Protein AF-A0A820GWV1-F1 (afdb_monomer)

Nearest PDB structures (foldseek):
  4p4l-assembly2_B  TM=4.894E-01  e=2.813E+00  Mycobacterium tuberculosis

pLDDT: mean 70.46, std 15.1, range [35.16, 93.0]

Radius of gyration: 16.91 Å; Cα contacts (8 Å, |Δi|>4): 192; chains: 1; bounding box: 40×27×63 Å

Sequence (131 aa):
KLVSHYLTVESPLRRIFQRQITDLILVFENSFNEISCEHYSTDIYGFIFKFFENLKHLSIIGSYSKNFPPLILCNLPSTTYYSSTLYKLCIHVMCYDDLLALLDGRLKQLNTLNV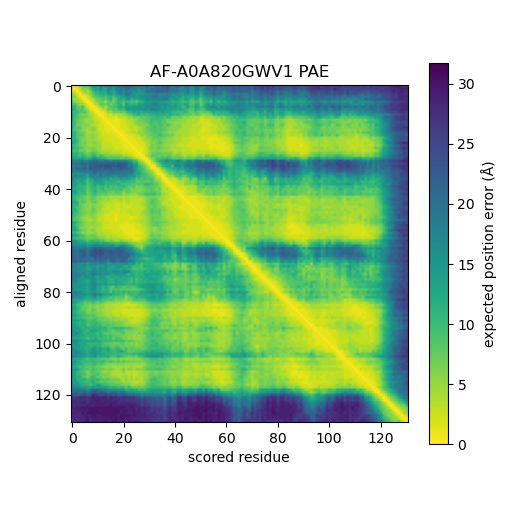VIIDEDFHSTNVYNTT

Secondary structure (DSSP, 8-state):
-HHHHHTSTT-TTHHHHHHH--EEEEEE-S------HHHHIIIIIIHHHHH-TT--EEEEEE-S-TTS--B--TTS-GGGGTT---SEEEEEESSHHHHHHHHTTTSTT--EEEEEE----S---------

Mean predicted aligned error: 10.72 Å

Solvent-accessible surface area (backbone atoms only — not comparable to full-atom values): 7793 Å² total; per-residue (Å²): 122,72,71,64,60,54,71,32,95,84,28,90,55,32,68,52,51,22,59,68,38,35,69,46,76,48,76,53,73,97,76,65,74,91,66,61,40,67,60,50,27,50,65,48,52,51,41,51,54,65,52,31,62,43,28,28,34,42,36,50,48,63,67,97,48,101,66,60,61,37,46,54,47,91,82,51,64,78,71,61,36,62,78,44,51,30,31,32,42,34,41,46,25,40,46,70,69,36,52,50,69,54,65,73,63,38,43,77,52,53,78,43,79,48,76,46,71,52,71,80,85,84,78,86,73,83,70,80,81,84,126

Structure (mmCIF, N/CA/C/O backbone):
data_AF-A0A820GWV1-F1
#
_entry.id   AF-A0A820GWV1-F1
#
loop_
_atom_site.group_PDB
_atom_site.id
_atom_site.type_symbol
_atom_site.label_atom_id
_atom_site.label_alt_id
_atom_site.label_comp_id
_atom_site.label_asym_id
_atom_site.label_entity_id
_atom_site.label_seq_id
_atom_site.pdbx_PDB_ins_code
_atom_site.Cartn_x
_atom_site.Cartn_y
_atom_site.Cartn_z
_atom_site.occupancy
_atom_site.B_iso_or_equiv
_atom_site.auth_seq_id
_atom_site.auth_comp_id
_atom_site.auth_asym_id
_atom_site.auth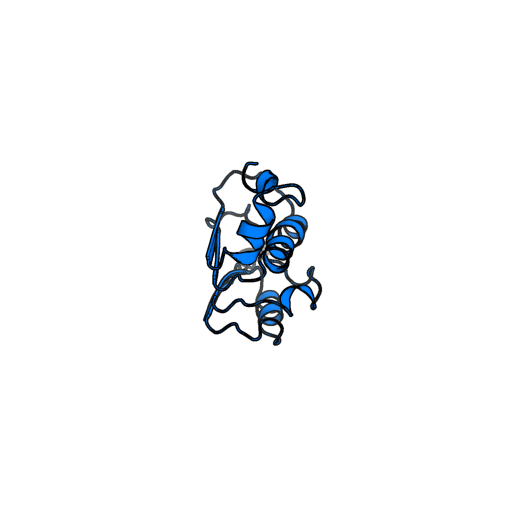_atom_id
_atom_site.pdbx_PDB_model_num
ATOM 1 N N . LYS A 1 1 ? 16.126 12.514 5.296 1.00 38.00 1 LYS A N 1
ATOM 2 C CA . LYS A 1 1 ? 16.584 12.461 6.713 1.00 38.00 1 LYS A CA 1
ATOM 3 C C . LYS A 1 1 ? 15.516 12.863 7.746 1.00 38.00 1 LYS A C 1
ATOM 5 O O . LYS A 1 1 ? 15.587 12.343 8.845 1.00 38.00 1 LYS A O 1
ATOM 10 N N . LEU A 1 2 ? 14.522 13.716 7.439 1.00 35.16 2 LEU A N 1
ATOM 11 C CA . LEU A 1 2 ? 13.469 14.082 8.413 1.00 35.16 2 LEU A CA 1
ATOM 12 C C . LEU A 1 2 ? 12.420 12.979 8.665 1.00 35.16 2 LEU A C 1
ATOM 14 O O . LEU A 1 2 ? 12.046 12.748 9.808 1.00 35.16 2 LEU A O 1
ATOM 18 N N . VAL A 1 3 ? 11.987 12.259 7.626 1.00 45.00 3 VAL A N 1
ATOM 19 C CA . VAL A 1 3 ? 10.920 11.242 7.742 1.00 45.00 3 VAL A CA 1
ATOM 20 C C . VAL A 1 3 ? 11.342 10.039 8.600 1.00 45.00 3 VAL A C 1
ATOM 22 O O . VAL A 1 3 ? 10.524 9.489 9.329 1.00 45.00 3 VAL A O 1
ATOM 25 N N . SER A 1 4 ? 12.629 9.674 8.611 1.00 54.41 4 SER A N 1
ATOM 26 C CA . SER A 1 4 ? 13.098 8.514 9.377 1.00 54.41 4 SER A CA 1
ATOM 27 C C . SER A 1 4 ? 13.131 8.752 10.885 1.00 54.41 4 SER A C 1
ATOM 29 O O . SER A 1 4 ? 12.952 7.795 11.620 1.00 54.41 4 SER A O 1
ATOM 31 N N . HIS A 1 5 ? 13.330 9.988 11.369 1.00 49.53 5 HIS A N 1
ATOM 32 C CA . HIS A 1 5 ? 13.496 10.244 12.808 1.00 49.53 5 HIS A CA 1
ATOM 33 C C . HIS A 1 5 ? 12.158 10.197 13.570 1.00 49.53 5 HIS A C 1
ATOM 35 O O . HIS A 1 5 ? 12.080 9.641 14.664 1.00 49.53 5 HIS A O 1
ATOM 41 N N . TYR A 1 6 ? 11.075 10.688 12.957 1.00 52.66 6 TYR A N 1
ATOM 42 C CA . TYR A 1 6 ? 9.739 10.725 13.571 1.00 52.66 6 TYR A CA 1
ATOM 43 C C . TYR A 1 6 ? 8.954 9.416 13.462 1.00 52.66 6 TYR A C 1
ATOM 45 O O . TYR A 1 6 ? 8.015 9.208 14.233 1.00 52.66 6 TYR A O 1
ATOM 53 N N . LEU A 1 7 ? 9.348 8.545 12.531 1.00 60.28 7 LEU A N 1
ATOM 54 C CA . LEU A 1 7 ? 8.801 7.198 12.373 1.00 60.28 7 LEU A CA 1
ATOM 55 C C . LEU A 1 7 ? 9.581 6.150 13.187 1.00 60.28 7 LEU A C 1
ATOM 57 O O . LEU A 1 7 ? 9.242 4.970 13.159 1.00 60.28 7 LEU A O 1
ATOM 61 N N . THR A 1 8 ? 10.603 6.557 13.948 1.00 62.81 8 THR A N 1
ATOM 62 C CA . THR A 1 8 ? 11.302 5.640 14.855 1.00 62.81 8 THR A CA 1
ATOM 63 C C . THR A 1 8 ? 10.420 5.212 16.029 1.00 62.81 8 THR A C 1
ATOM 65 O O . THR A 1 8 ? 9.460 5.884 16.417 1.00 62.81 8 THR A O 1
ATOM 68 N N . VAL A 1 9 ? 10.786 4.077 16.629 1.00 59.12 9 VAL A N 1
ATOM 69 C CA . VAL A 1 9 ? 10.093 3.460 17.772 1.00 59.12 9 VAL A CA 1
ATOM 70 C C . VAL A 1 9 ? 9.998 4.403 18.982 1.00 59.12 9 VAL A C 1
ATOM 72 O O . VAL A 1 9 ? 9.052 4.286 19.761 1.00 59.12 9 VAL A O 1
ATOM 75 N N . GLU A 1 10 ? 10.926 5.353 19.103 1.00 66.62 10 GLU A N 1
ATOM 76 C CA . GLU A 1 10 ? 11.088 6.250 20.255 1.00 66.62 10 GLU A CA 1
ATOM 77 C C . GLU A 1 10 ? 10.337 7.583 20.120 1.00 66.62 10 GLU A C 1
ATOM 79 O O . GLU A 1 10 ? 10.273 8.367 21.066 1.00 66.62 10 GLU A O 1
ATOM 84 N N . SER A 1 11 ? 9.729 7.852 18.962 1.00 75.88 11 SER A N 1
ATOM 85 C CA . SER A 1 11 ? 9.005 9.101 18.733 1.00 75.88 11 SER A CA 1
ATOM 86 C C . SER A 1 11 ? 7.744 9.189 19.610 1.00 75.88 11 SER A C 1
ATOM 88 O O . SER A 1 11 ? 6.888 8.299 19.546 1.00 75.88 11 SER A O 1
ATOM 90 N N . PRO A 1 12 ? 7.529 10.288 20.363 1.00 76.12 12 PRO A N 1
ATOM 91 C CA . PRO A 1 12 ? 6.296 10.487 21.131 1.00 76.12 12 PRO A CA 1
ATOM 92 C C . PRO A 1 12 ? 5.058 10.603 20.224 1.00 76.12 12 PRO A C 1
ATOM 94 O O . PRO A 1 12 ? 3.934 10.364 20.666 1.00 76.12 12 PRO A O 1
ATOM 97 N N . LEU A 1 13 ? 5.258 10.908 18.937 1.00 81.00 13 LEU A N 1
ATOM 98 C CA . LEU A 1 13 ? 4.204 10.978 17.924 1.00 81.00 13 LEU A CA 1
ATOM 99 C C . LEU A 1 13 ? 3.903 9.621 17.278 1.00 81.00 13 LEU A C 1
ATOM 101 O O . LEU A 1 13 ? 2.982 9.525 16.470 1.00 81.00 13 LEU A O 1
ATOM 105 N N . ARG A 1 14 ? 4.627 8.554 17.645 1.00 82.94 14 ARG A N 1
ATOM 106 C CA . ARG A 1 14 ? 4.463 7.223 17.052 1.00 82.94 14 ARG A CA 1
ATOM 107 C C . ARG A 1 14 ? 3.007 6.771 17.059 1.00 82.94 14 ARG A C 1
ATOM 109 O O . ARG A 1 14 ? 2.468 6.466 16.005 1.00 82.94 14 ARG A O 1
ATOM 116 N N . ARG A 1 15 ? 2.344 6.777 18.221 1.00 82.50 15 ARG A N 1
ATOM 117 C CA . ARG A 1 15 ? 0.941 6.328 18.325 1.00 82.50 15 ARG A CA 1
ATOM 118 C C . ARG A 1 15 ? -0.004 7.138 17.440 1.00 82.50 15 ARG A C 1
ATOM 120 O O . ARG A 1 15 ? -0.962 6.576 16.920 1.00 82.50 15 ARG A O 1
ATOM 127 N N . ILE A 1 16 ? 0.266 8.434 17.279 1.00 83.31 16 ILE A N 1
ATOM 128 C CA . ILE A 1 16 ? -0.515 9.315 16.408 1.00 83.31 16 ILE A CA 1
ATOM 129 C C . ILE A 1 16 ? -0.320 8.875 14.961 1.00 83.31 16 ILE A C 1
ATOM 131 O O . ILE A 1 16 ? -1.305 8.584 14.290 1.00 83.31 16 ILE A O 1
ATOM 135 N N . PHE A 1 17 ? 0.924 8.721 14.504 1.00 82.75 17 PHE A N 1
ATOM 136 C CA . PHE A 1 17 ? 1.180 8.284 13.135 1.00 82.75 17 PHE A CA 1
ATOM 137 C C . PHE A 1 17 ? 0.610 6.895 12.846 1.00 82.75 17 PHE A C 1
ATOM 139 O O . PHE A 1 17 ? -0.083 6.729 11.851 1.00 82.75 17 PHE A O 1
ATOM 146 N N . GLN A 1 18 ? 0.816 5.927 13.741 1.00 85.38 18 GLN A N 1
ATOM 147 C CA . GLN A 1 18 ? 0.343 4.555 13.543 1.00 85.38 18 GLN A CA 1
ATOM 148 C C . GLN A 1 18 ? -1.184 4.464 13.416 1.00 85.38 18 GLN A C 1
ATOM 150 O O . GLN A 1 18 ? -1.680 3.666 12.624 1.00 85.38 18 GLN A O 1
ATOM 155 N N . ARG A 1 19 ? -1.937 5.258 14.192 1.00 86.69 19 ARG A N 1
ATOM 156 C CA . ARG A 1 19 ? -3.398 5.100 14.310 1.00 86.69 19 ARG A CA 1
ATOM 157 C C . ARG A 1 19 ? -4.223 6.162 13.605 1.00 86.69 1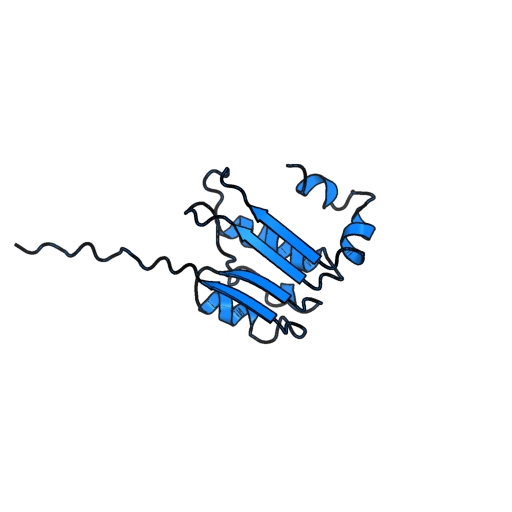9 ARG A C 1
ATOM 159 O O . ARG A 1 19 ? -5.377 5.888 13.295 1.00 86.69 19 ARG A O 1
ATOM 166 N N . GLN A 1 20 ? -3.702 7.367 13.414 1.00 87.94 20 GLN A N 1
ATOM 167 C CA . GLN A 1 20 ? -4.495 8.479 12.881 1.00 87.94 20 GLN A CA 1
ATOM 168 C C . GLN A 1 20 ? -4.258 8.722 11.395 1.00 87.94 20 GLN A C 1
ATOM 170 O O . GLN A 1 20 ? -5.108 9.321 10.744 1.00 87.94 20 GLN A O 1
ATOM 175 N N . ILE A 1 21 ? -3.136 8.258 10.842 1.00 88.12 21 ILE A N 1
ATOM 176 C CA . ILE A 1 21 ? -2.862 8.425 9.416 1.00 88.12 21 ILE A CA 1
ATOM 177 C C . ILE A 1 21 ? -3.618 7.355 8.634 1.00 88.12 21 ILE A C 1
ATOM 179 O O . ILE A 1 21 ? -3.302 6.168 8.703 1.00 88.12 21 ILE A O 1
ATOM 183 N N . THR A 1 22 ? -4.620 7.805 7.885 1.00 91.25 22 THR A N 1
ATOM 184 C CA . THR A 1 22 ? -5.402 6.987 6.951 1.00 91.25 22 THR A CA 1
ATOM 185 C C . THR A 1 22 ? -4.938 7.153 5.510 1.00 91.25 22 THR A C 1
ATOM 187 O O . THR A 1 22 ? -5.144 6.256 4.700 1.00 91.25 22 THR A O 1
ATOM 190 N N . ASP A 1 23 ? -4.274 8.262 5.199 1.00 91.81 23 ASP A N 1
ATOM 191 C CA . ASP A 1 23 ? -3.879 8.650 3.851 1.00 91.81 23 ASP A CA 1
ATOM 192 C C . ASP A 1 23 ? -2.408 9.056 3.855 1.00 91.81 23 ASP A C 1
ATOM 194 O O . ASP A 1 23 ? -2.019 10.003 4.543 1.00 91.81 23 ASP A O 1
ATOM 198 N N . LEU A 1 24 ? -1.586 8.343 3.088 1.00 88.50 24 LEU A N 1
ATOM 199 C CA . LEU A 1 24 ? -0.160 8.624 2.961 1.00 88.50 24 LEU A CA 1
ATOM 200 C C . LEU A 1 24 ? 0.218 8.776 1.491 1.00 88.50 24 LEU A C 1
ATOM 202 O O . LEU A 1 24 ? 0.007 7.869 0.686 1.00 88.50 24 LEU A O 1
ATOM 206 N N . ILE A 1 25 ? 0.821 9.918 1.162 1.00 87.12 25 ILE A N 1
ATOM 207 C CA . ILE A 1 25 ? 1.431 10.166 -0.142 1.00 87.12 25 ILE A CA 1
ATOM 208 C C . ILE A 1 25 ? 2.932 10.315 0.068 1.00 87.12 25 ILE A C 1
ATOM 210 O O . ILE A 1 25 ? 3.384 11.216 0.773 1.00 87.12 25 ILE A O 1
ATOM 214 N N . LEU A 1 26 ? 3.698 9.422 -0.545 1.00 79.31 26 LEU A N 1
ATOM 215 C CA . LEU A 1 26 ? 5.148 9.490 -0.581 1.00 79.31 26 LEU A CA 1
ATOM 216 C C . LEU A 1 26 ? 5.560 10.013 -1.942 1.00 79.31 26 LEU A C 1
ATOM 218 O O . LEU A 1 26 ? 5.221 9.417 -2.961 1.00 79.31 26 LEU A O 1
ATOM 222 N N . VAL A 1 27 ? 6.266 11.137 -1.939 1.00 76.38 27 VAL A N 1
ATOM 223 C CA . VAL A 1 27 ? 6.819 11.741 -3.146 1.00 76.38 27 VAL A CA 1
ATOM 224 C C . VAL A 1 27 ? 8.328 11.615 -3.073 1.00 76.38 27 VAL A C 1
ATOM 226 O O . VAL A 1 27 ? 8.949 12.108 -2.128 1.00 76.38 27 VAL A O 1
ATOM 229 N N . PHE A 1 28 ? 8.911 10.942 -4.056 1.00 69.38 28 PHE A N 1
ATOM 230 C CA . PHE A 1 28 ? 10.353 10.819 -4.169 1.00 69.38 28 PHE A CA 1
ATOM 231 C C . PHE A 1 28 ? 10.881 11.771 -5.236 1.00 69.38 28 PHE A C 1
ATOM 233 O O . PHE A 1 28 ? 10.493 11.706 -6.402 1.00 69.38 28 PHE A O 1
ATOM 240 N N . GLU A 1 29 ? 11.768 12.668 -4.811 1.00 62.81 29 GLU A N 1
ATOM 241 C CA . GLU A 1 29 ? 12.374 13.684 -5.664 1.00 62.81 29 GLU A CA 1
ATOM 242 C C . GLU A 1 29 ? 13.828 13.296 -5.979 1.00 62.81 29 GLU A C 1
ATOM 244 O O . GLU A 1 29 ? 14.602 12.949 -5.080 1.00 62.81 29 GLU A O 1
ATOM 249 N N . ASN A 1 30 ? 14.163 13.295 -7.275 1.00 54.59 30 ASN A N 1
ATOM 250 C CA . ASN A 1 30 ? 15.450 12.901 -7.864 1.00 54.59 30 ASN A CA 1
ATOM 251 C C . ASN A 1 30 ? 16.651 13.450 -7.078 1.00 54.59 30 ASN A C 1
ATOM 253 O O . ASN A 1 30 ? 17.048 14.596 -7.267 1.00 54.59 30 ASN A O 1
ATOM 257 N N . SER A 1 31 ? 17.254 12.639 -6.208 1.00 52.69 31 SER A N 1
ATOM 258 C CA . SER A 1 31 ? 18.518 13.008 -5.549 1.00 52.69 31 SER A CA 1
ATOM 259 C C . SER A 1 31 ? 19.307 11.840 -4.951 1.00 52.69 31 SER A C 1
ATOM 261 O O . SER A 1 31 ? 20.349 12.068 -4.339 1.00 52.69 31 SER A O 1
ATOM 263 N N . PHE A 1 32 ? 18.863 10.591 -5.115 1.00 53.16 32 PHE A N 1
ATOM 264 C CA . PHE A 1 32 ? 19.570 9.455 -4.531 1.00 53.16 32 PHE A CA 1
ATOM 265 C C . PHE A 1 32 ? 20.541 8.834 -5.537 1.00 53.16 32 PHE A C 1
ATOM 267 O O . PHE A 1 32 ? 20.155 8.445 -6.63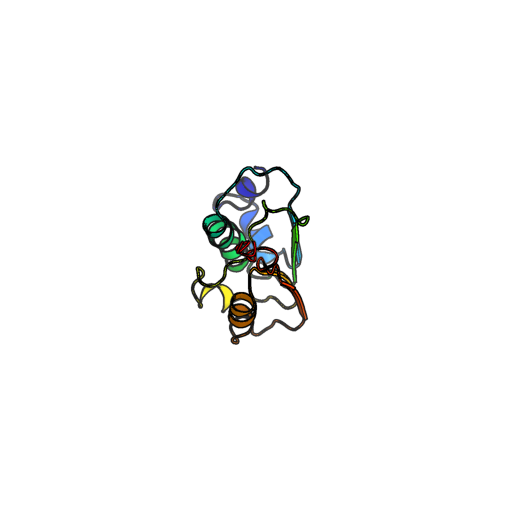7 1.00 53.16 32 PHE A O 1
ATOM 274 N N . ASN A 1 33 ? 21.809 8.760 -5.125 1.00 51.91 33 ASN A N 1
ATOM 275 C CA . ASN A 1 33 ? 22.797 7.840 -5.683 1.00 51.91 33 ASN A CA 1
ATOM 276 C C . ASN A 1 33 ? 22.260 6.405 -5.578 1.00 51.91 33 ASN A C 1
ATOM 278 O O . ASN A 1 33 ? 21.480 6.135 -4.670 1.00 51.91 33 ASN A O 1
ATOM 282 N N . GLU A 1 34 ? 22.697 5.527 -6.480 1.00 53.38 34 GLU A N 1
ATOM 283 C CA . GLU A 1 34 ? 22.375 4.095 -6.615 1.00 53.38 34 GLU A CA 1
ATOM 284 C C . GLU A 1 34 ? 22.238 3.337 -5.271 1.00 53.38 34 GLU A C 1
ATOM 286 O O . GLU A 1 34 ? 23.144 2.636 -4.825 1.00 53.38 34 GLU A O 1
ATOM 291 N N . ILE A 1 35 ? 21.099 3.465 -4.589 1.00 53.31 35 ILE A N 1
ATOM 292 C CA . ILE A 1 35 ? 20.737 2.595 -3.468 1.00 53.31 35 ILE A CA 1
ATOM 293 C C . ILE A 1 35 ? 20.053 1.383 -4.094 1.00 53.31 35 ILE A C 1
ATOM 295 O O . ILE A 1 35 ? 19.081 1.539 -4.831 1.00 53.31 35 ILE A O 1
ATOM 299 N N . SER A 1 36 ? 20.558 0.180 -3.811 1.00 57.72 36 SER A N 1
ATOM 300 C CA . SER A 1 36 ? 20.033 -1.058 -4.398 1.00 57.72 36 SER A CA 1
ATOM 301 C C . SER A 1 36 ? 18.529 -1.213 -4.148 1.00 57.72 36 SER A C 1
ATOM 303 O O . SER A 1 36 ? 18.057 -0.994 -3.024 1.00 57.72 36 SER A O 1
ATOM 305 N N . CYS A 1 37 ? 17.801 -1.680 -5.159 1.00 59.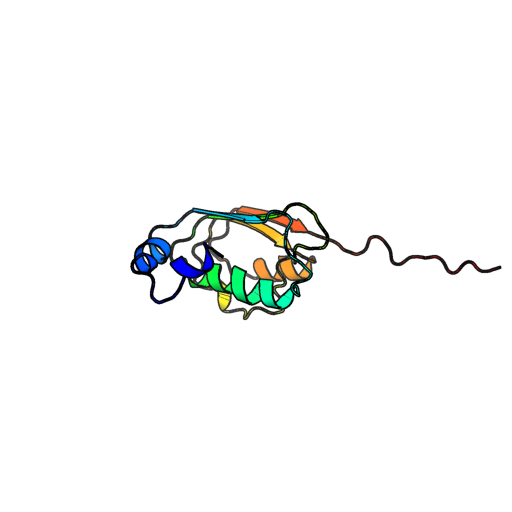84 37 CYS A N 1
ATOM 306 C CA . CYS A 1 37 ? 16.345 -1.785 -5.139 1.00 59.84 37 CYS A CA 1
ATOM 307 C C . CYS A 1 37 ? 15.763 -2.642 -4.005 1.00 59.84 37 CYS A C 1
ATOM 309 O O . CYS A 1 37 ? 14.663 -2.382 -3.507 1.00 59.84 37 CYS A O 1
ATOM 311 N N . GLU A 1 38 ? 16.519 -3.643 -3.564 1.00 61.25 38 GLU A N 1
ATOM 312 C CA . GLU A 1 38 ? 16.087 -4.612 -2.557 1.00 61.25 38 GLU A CA 1
ATOM 313 C C . GLU A 1 38 ? 15.964 -4.003 -1.155 1.00 61.25 38 GLU A C 1
ATOM 315 O O . GLU A 1 38 ? 14.956 -4.211 -0.470 1.00 61.25 38 GLU A O 1
ATOM 320 N N . HIS A 1 39 ? 16.952 -3.198 -0.744 1.00 62.19 39 HIS A N 1
ATOM 321 C CA . HIS A 1 39 ? 16.926 -2.491 0.540 1.00 62.19 39 HIS A CA 1
ATOM 322 C C . HIS A 1 39 ? 15.740 -1.534 0.615 1.00 62.19 39 HIS A C 1
ATOM 324 O O . HIS A 1 39 ? 15.045 -1.460 1.622 1.00 62.19 39 HIS A O 1
ATOM 330 N N . TYR A 1 40 ? 15.421 -0.875 -0.493 1.00 66.88 40 TYR A N 1
ATOM 331 C CA . TYR A 1 40 ? 14.315 0.067 -0.538 1.00 66.88 40 TYR A CA 1
ATOM 332 C C . TYR A 1 40 ? 12.947 -0.610 -0.374 1.00 66.88 40 TYR A C 1
ATOM 334 O O . TYR A 1 40 ? 12.109 -0.153 0.409 1.00 66.88 40 TYR A O 1
ATOM 342 N N . SER A 1 41 ? 12.743 -1.727 -1.080 1.00 67.06 41 SER A N 1
ATOM 343 C CA . SER A 1 41 ? 11.520 -2.539 -1.005 1.00 67.06 41 SER A CA 1
ATOM 344 C C . SER A 1 41 ? 11.226 -2.975 0.433 1.00 67.06 41 SER A C 1
ATOM 346 O O . SER A 1 41 ? 10.117 -2.800 0.947 1.00 67.06 41 SER A O 1
ATOM 348 N N . THR A 1 42 ? 12.252 -3.466 1.122 1.00 67.75 42 THR A N 1
ATOM 349 C CA . THR A 1 42 ? 12.108 -3.999 2.479 1.00 67.75 42 THR A CA 1
ATOM 350 C C . THR A 1 42 ? 12.010 -2.900 3.534 1.00 67.75 42 THR A C 1
ATOM 352 O O . THR A 1 42 ? 11.091 -2.919 4.361 1.00 67.75 42 THR A O 1
ATOM 355 N N . ASP A 1 43 ? 12.912 -1.921 3.488 1.00 70.50 43 ASP A N 1
ATOM 356 C CA . ASP A 1 43 ? 13.095 -0.953 4.572 1.00 70.50 43 ASP A CA 1
ATOM 357 C C . ASP A 1 43 ? 12.026 0.139 4.575 1.00 70.50 43 ASP A C 1
ATOM 359 O O . ASP A 1 43 ? 11.671 0.653 5.636 1.00 70.50 43 ASP A O 1
ATOM 363 N N . ILE A 1 44 ? 11.494 0.495 3.402 1.00 74.75 44 ILE A N 1
ATOM 364 C CA . ILE A 1 44 ? 10.498 1.563 3.283 1.00 74.75 44 ILE A CA 1
ATOM 365 C C . ILE A 1 44 ? 9.106 0.965 3.174 1.00 74.75 44 ILE A C 1
ATOM 367 O O . ILE A 1 44 ? 8.276 1.191 4.056 1.00 74.75 44 ILE A O 1
ATOM 371 N N . TYR A 1 45 ? 8.835 0.179 2.133 1.00 75.38 45 TYR A N 1
ATOM 372 C CA . TYR A 1 45 ? 7.479 -0.317 1.907 1.00 75.38 45 TYR A CA 1
ATOM 373 C C . TYR A 1 45 ? 7.059 -1.298 2.998 1.00 75.38 45 TYR A C 1
ATOM 375 O O . TYR A 1 45 ? 6.006 -1.111 3.611 1.00 75.38 45 TYR A O 1
ATOM 383 N N . GLY A 1 46 ? 7.908 -2.280 3.318 1.00 76.69 46 GLY A N 1
ATOM 384 C CA . GLY A 1 46 ? 7.657 -3.212 4.419 1.00 76.69 46 GLY A CA 1
ATOM 385 C C . GLY A 1 46 ? 7.407 -2.502 5.755 1.00 76.69 46 GLY A C 1
ATOM 386 O O . GLY A 1 46 ? 6.502 -2.889 6.499 1.00 76.69 46 GLY A O 1
ATOM 387 N N . PHE A 1 47 ? 8.150 -1.428 6.040 1.00 79.56 47 PHE A N 1
ATOM 388 C CA . PHE A 1 47 ? 7.925 -0.601 7.224 1.00 79.56 47 PHE A CA 1
ATOM 389 C C . PHE A 1 47 ? 6.567 0.107 7.187 1.00 79.56 47 PHE A C 1
ATOM 391 O O . PHE A 1 47 ? 5.822 0.013 8.157 1.00 79.56 47 PHE A O 1
ATOM 398 N N . ILE A 1 48 ? 6.208 0.771 6.085 1.00 82.75 48 ILE A N 1
ATOM 399 C CA . ILE A 1 48 ? 4.933 1.498 5.952 1.00 82.75 48 ILE A CA 1
ATOM 400 C C . ILE A 1 48 ? 3.750 0.556 6.175 1.00 82.75 48 ILE A C 1
ATOM 402 O O . ILE A 1 48 ? 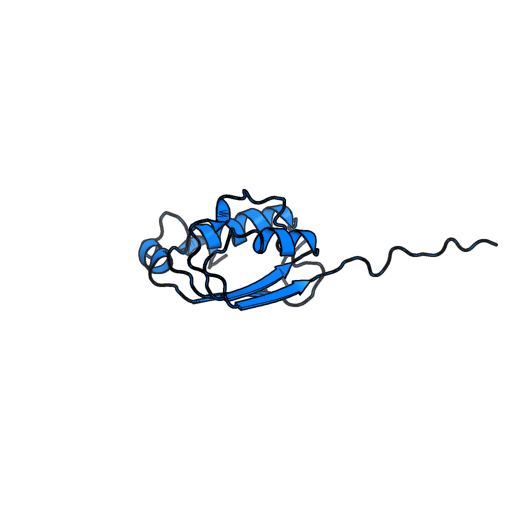2.887 0.846 7.004 1.00 82.75 48 ILE A O 1
ATOM 406 N N . PHE A 1 49 ? 3.737 -0.592 5.492 1.00 78.62 49 PHE A N 1
ATOM 407 C CA . PHE A 1 49 ? 2.641 -1.557 5.610 1.00 78.62 49 PHE A CA 1
ATOM 408 C C . PHE A 1 49 ? 2.488 -2.108 7.034 1.00 78.62 49 PHE A C 1
ATOM 410 O O . PHE A 1 49 ? 1.372 -2.414 7.448 1.00 78.62 49 PHE A O 1
ATOM 417 N N . LYS A 1 50 ? 3.584 -2.211 7.797 1.00 80.25 50 LYS A N 1
ATOM 418 C CA . LYS A 1 50 ? 3.557 -2.677 9.194 1.00 80.25 50 LYS A CA 1
ATOM 419 C C . LYS A 1 50 ? 3.285 -1.566 10.206 1.00 80.25 50 LYS A C 1
ATOM 421 O O . LYS A 1 50 ? 2.730 -1.835 11.267 1.00 80.25 50 LYS A O 1
ATOM 426 N N . PHE A 1 51 ? 3.734 -0.344 9.938 1.00 83.25 51 PHE A N 1
ATOM 427 C CA . PHE A 1 51 ? 3.719 0.741 10.914 1.00 83.25 51 PHE A CA 1
ATOM 428 C C . PHE A 1 51 ? 2.347 1.404 11.017 1.00 83.25 51 PHE A C 1
ATOM 430 O O . PHE A 1 51 ? 1.892 1.674 12.129 1.00 83.25 51 PHE A O 1
ATOM 437 N N . PHE A 1 52 ? 1.689 1.663 9.887 1.00 86.75 52 PHE A N 1
ATOM 438 C CA . PHE A 1 52 ? 0.407 2.361 9.859 1.00 86.75 52 PHE A CA 1
ATOM 439 C C . PHE A 1 52 ? -0.763 1.369 9.959 1.00 86.75 52 PHE A C 1
ATOM 441 O O . PHE A 1 52 ? -1.150 0.742 8.977 1.00 86.75 52 PHE A O 1
ATOM 448 N N . GLU A 1 53 ? -1.349 1.246 11.151 1.00 87.00 53 GLU A N 1
ATOM 449 C CA . GLU A 1 53 ? -2.424 0.288 11.464 1.00 87.00 53 GLU A CA 1
ATOM 450 C C . GLU A 1 53 ? -3.723 0.603 10.695 1.00 87.00 53 GLU A C 1
ATOM 452 O O . GLU A 1 53 ? -4.440 -0.299 10.255 1.00 87.00 53 GLU A O 1
ATOM 457 N N . ASN A 1 54 ? -4.010 1.893 10.495 1.00 88.88 54 ASN A N 1
ATOM 458 C CA . ASN A 1 54 ? -5.266 2.377 9.911 1.00 88.88 54 ASN A CA 1
ATOM 459 C C . ASN A 1 54 ? -5.110 2.957 8.499 1.00 88.88 54 ASN A C 1
ATOM 461 O O . ASN A 1 54 ? -6.008 3.657 8.026 1.00 88.88 54 ASN A O 1
ATOM 465 N N . LEU A 1 55 ? -3.989 2.685 7.825 1.00 90.56 55 LEU A N 1
ATOM 466 C CA . LEU A 1 55 ? -3.742 3.216 6.489 1.00 90.56 55 LEU A CA 1
ATOM 467 C C . LEU A 1 55 ? -4.761 2.667 5.487 1.00 90.56 55 LEU A C 1
ATOM 469 O O . LEU A 1 55 ? -4.767 1.482 5.163 1.00 90.56 55 LEU A O 1
ATOM 473 N N . LYS A 1 56 ? -5.613 3.553 4.973 1.00 92.56 56 LYS A N 1
ATOM 474 C CA . LYS A 1 56 ? -6.631 3.257 3.963 1.00 92.56 56 LYS A CA 1
ATOM 475 C C . LYS A 1 56 ? -6.130 3.536 2.561 1.00 92.56 56 LYS A C 1
ATOM 477 O O . LYS A 1 56 ? -6.402 2.738 1.665 1.00 92.56 56 LYS A O 1
ATOM 482 N N . HIS A 1 57 ? -5.386 4.616 2.369 1.00 93.00 57 HIS A N 1
ATOM 483 C CA . HIS A 1 57 ? -4.876 5.012 1.067 1.00 93.00 57 HIS A CA 1
ATOM 484 C C . HIS A 1 57 ? -3.364 5.215 1.120 1.00 93.00 57 HIS A C 1
ATOM 486 O O . HIS A 1 57 ? -2.852 5.985 1.933 1.00 93.00 57 HIS A O 1
ATOM 492 N N . LEU A 1 58 ? -2.657 4.545 0.215 1.00 89.44 58 LEU A N 1
ATOM 493 C CA . LEU A 1 58 ? -1.221 4.706 0.028 1.00 89.44 58 LEU A CA 1
ATOM 494 C C . LEU A 1 58 ? -0.946 5.068 -1.426 1.00 89.44 58 LEU A C 1
ATOM 496 O O . LEU A 1 58 ? -1.314 4.323 -2.333 1.00 89.44 58 LEU A O 1
ATOM 500 N N . SER A 1 59 ? -0.294 6.206 -1.642 1.00 87.31 59 SER A N 1
ATOM 501 C CA . SER A 1 59 ? 0.202 6.611 -2.952 1.00 87.31 59 SER A CA 1
ATOM 502 C C . SER A 1 59 ? 1.698 6.824 -2.889 1.00 87.31 59 SER A C 1
ATOM 504 O O . SER A 1 59 ? 2.186 7.588 -2.061 1.00 87.31 59 SER A O 1
ATOM 506 N N . ILE A 1 60 ? 2.424 6.172 -3.781 1.00 80.38 60 ILE A N 1
ATOM 507 C CA . ILE A 1 60 ? 3.873 6.268 -3.858 1.00 80.38 60 ILE A CA 1
ATOM 508 C C . ILE A 1 60 ? 4.206 6.759 -5.255 1.00 80.38 60 ILE A C 1
ATOM 510 O O . ILE A 1 60 ? 3.980 6.067 -6.243 1.00 80.38 60 ILE A O 1
ATOM 514 N N . ILE A 1 61 ? 4.654 8.008 -5.311 1.00 74.81 61 ILE A N 1
ATOM 515 C CA . ILE A 1 61 ? 4.855 8.780 -6.529 1.00 74.81 61 ILE A CA 1
ATOM 516 C C . ILE A 1 61 ? 6.349 9.063 -6.641 1.00 74.81 61 ILE A C 1
ATOM 518 O O . ILE A 1 61 ? 6.930 9.742 -5.796 1.00 74.81 61 ILE A O 1
ATOM 522 N N . GLY A 1 62 ? 6.976 8.553 -7.692 1.00 65.94 62 GLY A N 1
ATOM 523 C CA . GLY A 1 62 ? 8.352 8.888 -8.053 1.00 65.94 62 GLY A CA 1
ATOM 524 C C . GLY A 1 62 ? 8.398 9.447 -9.468 1.00 65.94 62 GLY A C 1
ATOM 525 O O . GLY A 1 62 ? 7.608 9.035 -10.320 1.00 65.94 62 GLY A O 1
ATOM 526 N N . SER A 1 63 ? 9.314 10.381 -9.737 1.00 57.16 63 SER A N 1
ATOM 527 C CA . SER A 1 63 ? 9.605 10.756 -11.125 1.00 57.16 63 SER A CA 1
ATOM 528 C C . SER A 1 63 ? 10.277 9.576 -11.821 1.00 57.16 63 SER A C 1
ATOM 530 O O . SER A 1 63 ? 11.190 9.000 -11.244 1.00 57.16 63 SER A O 1
ATOM 532 N N . TYR A 1 64 ? 9.886 9.241 -13.047 1.00 54.31 64 TYR A N 1
ATOM 533 C CA . TYR A 1 64 ? 10.566 8.227 -13.854 1.00 54.31 64 TYR A CA 1
ATOM 534 C C . TYR A 1 64 ? 12.049 8.594 -14.042 1.00 54.31 64 TYR A C 1
ATOM 536 O O . TYR A 1 64 ? 12.402 9.465 -14.837 1.00 54.31 64 TYR A O 1
ATOM 544 N N . SER A 1 65 ? 12.924 7.963 -13.268 1.00 52.91 65 SER A N 1
ATOM 545 C CA . SER A 1 65 ? 14.366 7.950 -13.485 1.00 52.91 65 SER A CA 1
ATOM 546 C C . SER A 1 65 ? 14.884 6.581 -13.053 1.00 52.91 65 SER A C 1
ATOM 548 O O . SER A 1 65 ? 14.319 5.967 -12.147 1.00 52.91 65 SER A O 1
ATOM 550 N N . LYS A 1 66 ? 15.968 6.114 -13.687 1.00 50.97 66 LYS A N 1
ATOM 551 C CA . LYS A 1 66 ? 16.670 4.843 -13.400 1.00 50.97 66 LYS A CA 1
ATOM 552 C C . LYS A 1 66 ? 17.095 4.658 -11.931 1.00 50.97 66 LYS A C 1
ATOM 554 O O . LYS A 1 66 ? 17.641 3.625 -11.573 1.00 50.97 66 LYS A O 1
ATOM 559 N N . ASN A 1 67 ? 16.854 5.658 -11.086 1.00 48.78 67 ASN A N 1
ATOM 560 C CA . ASN A 1 67 ? 17.288 5.716 -9.700 1.00 48.78 67 ASN A CA 1
ATOM 561 C C . ASN A 1 67 ? 16.150 5.439 -8.707 1.00 48.78 67 ASN A C 1
ATOM 563 O O . ASN A 1 67 ? 16.374 5.538 -7.500 1.00 48.78 67 ASN A O 1
ATOM 567 N N . PHE A 1 68 ? 14.934 5.130 -9.177 1.00 55.84 68 PHE A N 1
ATOM 568 C CA . PHE A 1 68 ? 13.833 4.758 -8.293 1.00 55.84 68 PHE A CA 1
ATOM 569 C C . PHE A 1 68 ? 13.539 3.276 -8.381 1.00 55.84 68 PHE A C 1
ATOM 571 O O . PHE A 1 68 ? 12.980 2.827 -9.381 1.00 55.84 68 PHE A O 1
ATOM 578 N N . PRO A 1 69 ? 13.877 2.518 -7.331 1.00 58.31 69 PRO A N 1
ATOM 579 C CA . PRO A 1 69 ? 13.630 1.104 -7.354 1.00 58.31 69 PRO A CA 1
ATOM 580 C C . PRO A 1 69 ? 12.124 0.839 -7.294 1.00 58.31 69 PRO A C 1
ATOM 582 O O . PRO A 1 69 ? 11.454 1.304 -6.358 1.00 58.31 69 PRO A O 1
ATOM 585 N N . PRO A 1 70 ? 11.575 0.108 -8.272 1.00 61.81 70 PRO A N 1
ATOM 586 C CA . PRO A 1 70 ? 10.214 -0.381 -8.178 1.00 61.81 70 PRO A CA 1
ATOM 587 C C . PRO A 1 70 ? 10.037 -1.229 -6.918 1.00 61.81 70 PRO A C 1
ATOM 589 O O . PRO A 1 70 ? 10.996 -1.755 -6.350 1.00 61.81 70 PRO A O 1
ATOM 592 N N . LEU A 1 71 ? 8.790 -1.357 -6.471 1.00 64.62 71 LEU A N 1
ATOM 593 C CA . LEU A 1 71 ? 8.463 -2.285 -5.400 1.00 64.62 71 LEU A CA 1
ATOM 594 C C . LEU A 1 71 ? 8.730 -3.721 -5.883 1.00 64.62 71 LEU A C 1
ATOM 596 O O . LEU A 1 71 ? 8.006 -4.210 -6.746 1.00 64.62 71 LEU A O 1
ATOM 600 N N . ILE A 1 72 ? 9.744 -4.368 -5.306 1.00 64.69 72 ILE A N 1
ATOM 601 C CA . ILE A 1 72 ? 10.103 -5.768 -5.558 1.00 64.69 72 ILE A CA 1
ATOM 602 C C . ILE A 1 72 ? 9.494 -6.615 -4.442 1.00 64.69 72 ILE A C 1
ATOM 604 O O . ILE A 1 72 ? 9.901 -6.537 -3.277 1.00 64.69 72 ILE A O 1
ATOM 608 N N . LEU A 1 73 ? 8.490 -7.414 -4.783 1.00 63.44 73 LEU A N 1
ATOM 609 C CA . LEU A 1 73 ? 7.649 -8.108 -3.805 1.00 63.44 73 LEU A CA 1
ATOM 610 C C . LEU A 1 73 ? 8.091 -9.528 -3.534 1.00 63.44 73 LEU A C 1
ATOM 612 O O . LEU A 1 73 ? 7.774 -10.058 -2.467 1.00 63.44 73 LEU A O 1
ATOM 616 N N . CYS A 1 74 ? 8.847 -10.127 -4.452 1.00 62.25 74 CYS A N 1
ATOM 617 C CA . CYS A 1 74 ? 9.453 -11.438 -4.238 1.00 62.25 74 CYS A CA 1
ATOM 618 C C . CYS A 1 74 ? 10.320 -11.487 -2.963 1.00 62.25 74 CYS A C 1
ATOM 620 O O . CYS A 1 74 ? 10.439 -12.542 -2.344 1.00 62.25 74 CYS A O 1
ATOM 622 N N . ASN A 1 75 ? 10.830 -10.336 -2.511 1.00 64.38 75 ASN A N 1
ATOM 623 C CA . ASN A 1 75 ? 11.664 -10.209 -1.317 1.00 64.38 75 ASN A CA 1
ATOM 624 C C . ASN A 1 75 ? 10.874 -9.955 -0.017 1.00 64.38 75 ASN A C 1
ATOM 626 O O . ASN A 1 75 ? 11.462 -9.928 1.066 1.00 64.38 75 ASN A O 1
ATOM 630 N N . LEU A 1 76 ? 9.549 -9.778 -0.084 1.00 67.38 76 LEU A N 1
ATOM 631 C CA . LEU A 1 76 ? 8.711 -9.511 1.086 1.00 67.38 76 LEU A CA 1
ATOM 632 C C . LEU A 1 76 ? 7.910 -10.758 1.501 1.00 67.38 76 LEU A C 1
ATOM 634 O O . LEU A 1 76 ? 7.244 -11.375 0.668 1.00 67.38 76 LEU A O 1
ATOM 638 N N . PRO A 1 77 ? 7.893 -11.129 2.800 1.00 68.62 77 PRO A N 1
ATOM 639 C CA . PRO A 1 77 ? 7.088 -12.250 3.274 1.00 68.62 77 PRO A CA 1
ATOM 640 C C . PRO A 1 77 ? 5.611 -12.067 2.924 1.00 68.62 77 PRO A C 1
ATOM 642 O O . PRO A 1 77 ? 5.066 -10.969 3.078 1.00 68.62 77 PRO A O 1
ATOM 645 N N . SER A 1 78 ? 4.927 -13.153 2.560 1.00 66.19 78 SER A N 1
ATOM 646 C CA . SER A 1 78 ? 3.486 -13.144 2.263 1.00 66.19 78 SER A CA 1
ATOM 647 C C . SER A 1 78 ? 2.629 -12.608 3.418 1.00 66.19 78 SER A C 1
ATOM 649 O O . SER A 1 78 ? 1.572 -12.015 3.215 1.00 66.19 78 SER A O 1
ATOM 651 N N . THR A 1 79 ? 3.120 -12.703 4.648 1.00 68.75 79 THR A N 1
ATOM 652 C CA . THR A 1 79 ? 2.451 -12.187 5.846 1.00 68.75 79 THR A CA 1
ATOM 653 C C . THR A 1 79 ? 2.516 -10.666 6.002 1.00 68.75 79 THR A C 1
ATOM 655 O O . THR A 1 79 ? 1.771 -10.123 6.813 1.00 68.75 79 THR A O 1
ATOM 658 N N . THR A 1 80 ? 3.344 -9.958 5.224 1.00 68.69 80 THR A N 1
ATOM 659 C CA . THR A 1 80 ? 3.567 -8.501 5.360 1.00 68.69 80 THR A CA 1
ATOM 660 C C . THR A 1 80 ? 2.288 -7.677 5.177 1.00 68.69 80 THR A C 1
ATOM 662 O O . THR A 1 80 ? 2.161 -6.602 5.753 1.00 68.69 80 THR A O 1
ATOM 665 N N . TYR A 1 81 ? 1.321 -8.203 4.425 1.00 70.88 81 TYR A N 1
ATOM 666 C CA . TYR A 1 81 ? 0.125 -7.478 3.987 1.00 70.88 81 TYR A CA 1
ATOM 667 C C . TYR A 1 81 ? -1.175 -7.969 4.631 1.00 70.88 81 TYR A C 1
ATOM 669 O O . TYR A 1 81 ? -2.212 -7.334 4.472 1.00 70.88 81 TYR A O 1
ATOM 677 N N . TYR A 1 82 ? -1.135 -9.084 5.365 1.00 68.00 82 TYR A N 1
ATOM 678 C CA . TYR A 1 82 ? -2.335 -9.811 5.801 1.00 68.00 82 TYR A CA 1
ATOM 679 C C . TYR A 1 82 ? -3.251 -9.007 6.734 1.00 68.00 82 TYR A C 1
ATOM 681 O O . TYR A 1 82 ? -4.457 -9.247 6.782 1.00 68.00 82 TYR A O 1
ATOM 689 N N . SER A 1 83 ? -2.677 -8.069 7.487 1.00 69.19 83 SER A N 1
ATOM 690 C CA . SER A 1 83 ? -3.396 -7.162 8.386 1.00 69.19 83 SER A CA 1
ATOM 691 C C . SER A 1 83 ? -3.676 -5.795 7.762 1.00 69.19 83 SER A C 1
ATOM 693 O O . SER A 1 83 ? -4.124 -4.892 8.465 1.00 69.19 83 SER A O 1
ATOM 695 N N . SER A 1 84 ? -3.378 -5.609 6.473 1.00 74.94 84 SER A N 1
ATOM 696 C CA . SER A 1 84 ? -3.530 -4.313 5.829 1.00 74.94 84 SER A CA 1
ATOM 697 C C . SER A 1 84 ? -4.998 -3.904 5.767 1.00 74.94 84 SER A C 1
ATOM 699 O O . SER A 1 84 ? -5.873 -4.669 5.355 1.00 74.94 84 SER A O 1
ATOM 701 N N . THR A 1 85 ? -5.256 -2.661 6.159 1.00 85.94 85 THR A N 1
ATOM 702 C CA . THR A 1 85 ? -6.567 -2.021 6.050 1.00 85.94 85 THR A CA 1
ATOM 703 C C . THR A 1 85 ? -6.705 -1.201 4.766 1.00 85.94 85 THR A C 1
ATOM 705 O O . THR A 1 85 ? -7.707 -0.496 4.605 1.00 85.94 85 THR A O 1
ATOM 708 N N . LEU A 1 86 ? -5.725 -1.318 3.859 1.00 87.94 86 LEU A N 1
ATOM 709 C CA . LEU A 1 86 ? -5.652 -0.563 2.617 1.00 87.94 86 LEU A CA 1
ATOM 710 C C . LEU A 1 86 ? -6.828 -0.872 1.705 1.00 87.94 86 LEU A C 1
ATOM 712 O O . LEU A 1 86 ? -7.107 -2.017 1.360 1.00 87.94 86 LEU A O 1
ATOM 716 N N . TYR A 1 87 ? -7.462 0.208 1.283 1.00 91.00 87 TYR A N 1
ATOM 717 C CA . TYR A 1 87 ? -8.564 0.243 0.343 1.00 91.00 87 TYR A CA 1
ATOM 718 C C . TYR A 1 87 ? -8.121 0.758 -1.031 1.00 91.00 87 TYR A C 1
ATOM 720 O O . TYR A 1 87 ? -8.626 0.299 -2.058 1.00 91.00 87 TYR A O 1
ATOM 728 N N . LYS A 1 88 ? -7.140 1.673 -1.058 1.00 91.94 88 LYS A N 1
ATOM 729 C CA . LYS A 1 88 ? -6.556 2.233 -2.281 1.00 91.94 88 LYS A CA 1
ATOM 730 C C . LYS A 1 88 ? -5.035 2.157 -2.253 1.00 91.94 88 LYS A C 1
ATOM 732 O O . LYS A 1 88 ? -4.413 2.596 -1.285 1.00 91.94 88 LYS A O 1
ATOM 737 N N . LEU A 1 89 ? -4.450 1.680 -3.346 1.00 89.06 89 LEU A N 1
ATOM 738 C CA . LEU A 1 89 ? -3.007 1.610 -3.538 1.00 89.06 89 LEU A CA 1
ATOM 739 C C . LEU A 1 89 ? -2.629 2.203 -4.899 1.00 89.06 89 LEU A C 1
ATOM 741 O O . LEU A 1 89 ? -3.160 1.782 -5.925 1.00 89.06 89 LEU A O 1
ATOM 745 N N . CYS A 1 90 ? -1.718 3.174 -4.903 1.00 88.25 90 CYS A N 1
ATOM 746 C CA . CYS A 1 90 ? -1.093 3.716 -6.107 1.00 88.25 90 CYS A CA 1
ATOM 747 C C . CYS A 1 90 ? 0.421 3.507 -6.010 1.00 88.25 90 CYS A C 1
ATOM 749 O O . CYS A 1 90 ? 1.049 4.102 -5.133 1.00 88.25 90 CYS A O 1
ATOM 751 N N . ILE A 1 91 ? 1.002 2.667 -6.863 1.00 83.62 91 ILE A N 1
ATOM 752 C CA . ILE A 1 91 ? 2.426 2.297 -6.786 1.00 83.62 91 ILE A CA 1
ATOM 753 C C . ILE A 1 91 ? 3.023 2.032 -8.169 1.00 83.62 91 ILE A C 1
ATOM 755 O O . ILE A 1 91 ? 2.300 1.816 -9.143 1.00 83.62 91 ILE A O 1
ATOM 759 N N . HIS A 1 92 ? 4.351 1.990 -8.234 1.00 79.94 92 HIS A N 1
ATOM 760 C CA . HIS A 1 92 ? 5.088 1.473 -9.382 1.00 79.94 92 HIS A CA 1
ATOM 761 C C . HIS A 1 92 ? 5.693 0.099 -9.035 1.00 79.94 92 HIS A C 1
ATOM 763 O O . HIS A 1 92 ? 6.233 -0.071 -7.938 1.00 79.94 92 HIS A O 1
ATOM 769 N N . VAL A 1 93 ? 5.604 -0.868 -9.950 1.00 77.69 93 VAL A N 1
ATOM 770 C CA . VAL A 1 93 ? 6.146 -2.237 -9.795 1.00 77.69 93 VAL A CA 1
ATOM 771 C C . VAL A 1 93 ? 7.100 -2.571 -10.940 1.00 77.69 93 VAL A C 1
ATOM 773 O O . VAL A 1 9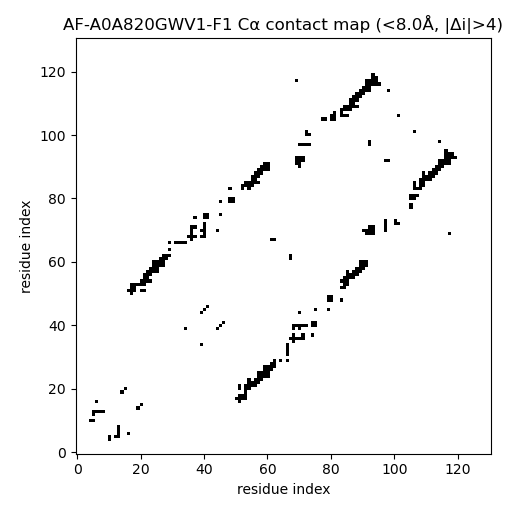3 ? 7.004 -1.958 -12.004 1.00 77.69 93 VAL A O 1
ATOM 776 N N . MET A 1 94 ? 8.016 -3.520 -10.723 1.00 74.88 94 MET A N 1
ATOM 777 C CA . MET A 1 94 ? 9.060 -3.861 -11.699 1.00 74.88 94 MET A CA 1
ATOM 778 C C . MET A 1 94 ? 8.483 -4.692 -12.836 1.00 74.88 94 MET A C 1
ATOM 780 O O . MET A 1 94 ? 8.631 -4.376 -14.005 1.00 74.88 94 MET A O 1
ATOM 784 N N . CYS A 1 95 ? 7.778 -5.761 -12.489 1.00 74.50 95 CYS A N 1
ATOM 785 C CA . CYS A 1 95 ? 7.255 -6.692 -13.470 1.00 74.50 95 CYS A CA 1
ATOM 786 C C . CYS A 1 95 ? 5.825 -7.112 -13.134 1.00 74.50 95 CYS A C 1
ATOM 788 O O . CYS A 1 95 ? 5.245 -6.749 -12.106 1.00 74.50 95 CYS A O 1
ATOM 790 N N . TYR A 1 96 ? 5.239 -7.889 -14.038 1.00 79.00 96 TYR A N 1
ATOM 791 C CA . TYR A 1 96 ? 3.891 -8.408 -13.864 1.00 79.00 96 TYR A CA 1
ATOM 792 C C . TYR A 1 96 ? 3.781 -9.383 -12.680 1.00 79.00 96 TYR A C 1
ATOM 794 O O . TYR A 1 96 ? 2.763 -9.398 -11.991 1.00 79.00 96 TYR A O 1
ATOM 802 N N . ASP A 1 97 ? 4.834 -10.147 -12.386 1.00 80.56 97 ASP A N 1
ATOM 803 C CA . ASP A 1 97 ? 4.831 -11.106 -11.275 1.00 80.56 97 ASP A CA 1
ATOM 804 C C . ASP A 1 97 ? 4.725 -10.408 -9.913 1.00 80.56 97 ASP A C 1
ATOM 806 O O . ASP A 1 97 ? 4.005 -10.871 -9.025 1.00 80.56 97 ASP A O 1
ATOM 810 N N . ASP A 1 98 ? 5.360 -9.243 -9.768 1.00 75.25 98 ASP A N 1
ATOM 811 C CA . ASP A 1 98 ? 5.205 -8.389 -8.591 1.00 75.25 98 ASP A CA 1
ATOM 812 C C . ASP A 1 98 ? 3.746 -7.923 -8.443 1.00 75.25 98 ASP A C 1
ATOM 814 O O . ASP A 1 98 ? 3.157 -8.010 -7.363 1.00 75.25 98 ASP A O 1
ATOM 818 N N . LEU A 1 99 ? 3.101 -7.503 -9.536 1.00 79.44 99 LEU A N 1
ATOM 819 C CA . LEU A 1 99 ? 1.679 -7.152 -9.503 1.00 79.44 99 LEU A CA 1
ATOM 820 C C . LEU A 1 99 ? 0.809 -8.331 -9.036 1.00 79.44 99 LEU A C 1
ATOM 822 O O . LEU A 1 99 ? -0.064 -8.153 -8.180 1.00 79.44 99 LEU A O 1
ATOM 826 N N . LEU A 1 100 ? 1.052 -9.535 -9.558 1.00 79.94 100 LEU A N 1
ATOM 827 C CA . LEU A 1 100 ? 0.324 -10.737 -9.144 1.00 79.94 100 LEU A CA 1
ATOM 828 C C . LEU A 1 100 ? 0.533 -11.045 -7.656 1.00 79.94 100 LEU A C 1
ATOM 830 O O . LEU A 1 100 ? -0.423 -11.409 -6.969 1.00 79.94 100 LEU A O 1
ATOM 834 N N . ALA A 1 101 ? 1.739 -10.826 -7.130 1.00 75.44 101 ALA A N 1
ATOM 835 C CA . ALA A 1 101 ? 2.038 -11.017 -5.714 1.00 75.44 101 ALA A CA 1
ATOM 836 C C . ALA A 1 101 ? 1.274 -10.052 -4.781 1.00 75.44 101 ALA A C 1
ATOM 838 O O . ALA A 1 101 ? 1.047 -10.401 -3.622 1.00 75.44 101 ALA A O 1
ATOM 839 N N . LEU A 1 102 ? 0.843 -8.869 -5.246 1.00 73.94 102 LEU A N 1
ATOM 840 C CA . LEU A 1 102 ? -0.053 -7.978 -4.474 1.00 73.94 102 LEU A CA 1
ATOM 841 C C . LEU A 1 102 ? -1.500 -8.455 -4.469 1.00 73.94 102 LEU A C 1
ATOM 843 O O . LEU A 1 102 ? -2.245 -8.184 -3.523 1.00 73.94 102 LEU A O 1
ATOM 847 N N . LEU A 1 103 ? -1.906 -9.094 -5.564 1.00 74.62 103 LEU A N 1
ATOM 848 C CA . LEU A 1 103 ? -3.294 -9.422 -5.867 1.00 74.62 103 LEU A CA 1
ATOM 849 C C . LEU A 1 103 ? -3.692 -10.842 -5.464 1.00 74.62 103 LEU A C 1
ATOM 851 O O . LEU A 1 103 ? -4.862 -11.196 -5.573 1.00 74.62 103 LEU A O 1
ATOM 855 N N . ASP A 1 104 ? -2.773 -11.639 -4.930 1.00 76.75 104 ASP A N 1
ATOM 856 C CA . ASP A 1 104 ? -3.008 -13.030 -4.525 1.00 76.75 104 ASP A CA 1
ATOM 857 C C . ASP A 1 104 ? -3.901 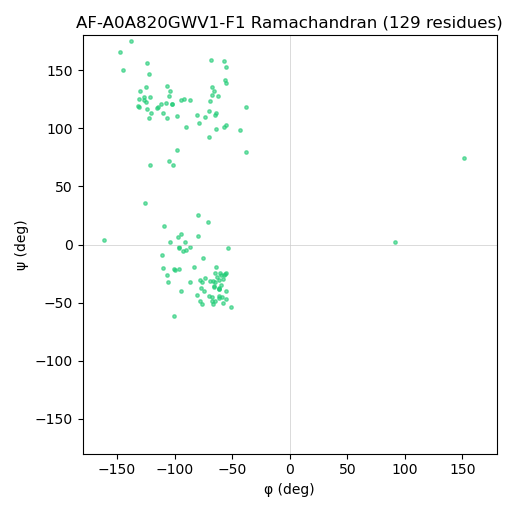-13.207 -3.270 1.00 76.75 104 ASP A C 1
ATOM 859 O O . ASP A 1 104 ? -3.904 -14.254 -2.623 1.00 76.75 104 ASP A O 1
ATOM 863 N N . GLY A 1 105 ? -4.683 -12.187 -2.911 1.00 66.81 105 GLY A N 1
ATOM 864 C CA . GLY A 1 105 ? -5.628 -12.212 -1.792 1.00 66.81 105 GLY A CA 1
ATOM 865 C C . GLY A 1 105 ? -5.048 -11.731 -0.461 1.00 66.81 105 GLY A C 1
ATOM 866 O O . GLY A 1 105 ? -5.761 -11.713 0.549 1.00 66.81 105 GLY A O 1
ATOM 867 N N . ARG A 1 106 ? -3.784 -11.296 -0.446 1.00 72.06 106 ARG A N 1
ATOM 868 C CA . ARG A 1 106 ? -3.131 -10.721 0.736 1.00 72.06 106 ARG A CA 1
ATOM 869 C C . ARG A 1 106 ? -3.680 -9.343 1.134 1.00 72.06 106 ARG A C 1
ATOM 871 O O . ARG A 1 106 ? -3.750 -9.047 2.324 1.00 72.06 106 ARG A O 1
ATOM 878 N N . LEU A 1 107 ? -4.139 -8.535 0.176 1.00 80.19 107 LEU A N 1
ATOM 879 C CA . LEU A 1 107 ? -4.750 -7.215 0.401 1.00 80.19 107 LEU A CA 1
ATOM 880 C C . LEU A 1 107 ? -6.285 -7.274 0.308 1.00 80.19 107 LEU A C 1
ATOM 882 O O . LEU A 1 107 ? -6.897 -6.729 -0.604 1.00 80.19 107 LEU A O 1
ATOM 886 N N . LYS A 1 108 ? -6.931 -7.942 1.270 1.00 79.94 108 LYS A N 1
ATOM 887 C CA . LYS A 1 108 ? -8.371 -8.286 1.210 1.00 79.94 108 LYS A CA 1
ATOM 888 C C . LYS A 1 108 ? -9.342 -7.104 1.110 1.00 79.94 108 LYS A C 1
ATOM 890 O O . LYS A 1 108 ? -10.475 -7.296 0.685 1.00 79.94 108 LYS A O 1
ATOM 895 N N . GLN A 1 109 ? -8.940 -5.919 1.565 1.00 85.38 109 GLN A N 1
ATOM 896 C CA . GLN A 1 109 ? -9.779 -4.713 1.548 1.00 85.38 109 GLN A CA 1
ATOM 897 C C . GLN A 1 109 ? -9.513 -3.821 0.328 1.00 85.38 109 GLN A C 1
ATOM 899 O O . GLN A 1 109 ? -10.198 -2.811 0.164 1.00 85.38 109 GLN A O 1
ATOM 904 N N . LEU A 1 110 ? -8.540 -4.178 -0.518 1.00 87.50 110 LEU A N 1
ATOM 905 C CA . LEU A 1 110 ? -8.134 -3.365 -1.654 1.00 87.50 110 LEU A CA 1
ATOM 906 C C . LEU A 1 110 ? -9.232 -3.370 -2.718 1.00 87.50 110 LEU A C 1
ATOM 908 O O . LEU A 1 110 ? -9.521 -4.400 -3.320 1.00 87.50 110 LEU A O 1
ATOM 912 N N . ASN A 1 111 ? -9.820 -2.202 -2.961 1.00 89.62 111 ASN A N 1
ATOM 913 C CA . ASN A 1 111 ? -10.840 -2.011 -3.992 1.00 89.62 111 ASN A CA 1
ATOM 914 C C . ASN A 1 111 ? -10.331 -1.167 -5.165 1.00 89.62 111 ASN A C 1
ATOM 916 O O . ASN A 1 111 ? -10.903 -1.172 -6.250 1.00 89.62 111 ASN A O 1
ATOM 920 N N . THR A 1 112 ? -9.270 -0.389 -4.959 1.00 89.69 112 THR A N 1
ATOM 921 C CA . THR A 1 112 ? -8.697 0.460 -6.004 1.00 89.69 112 THR A CA 1
ATOM 922 C C . THR A 1 112 ? -7.196 0.252 -6.072 1.00 89.69 112 THR A C 1
ATOM 924 O O . THR A 1 112 ? -6.480 0.544 -5.116 1.00 89.69 112 THR A O 1
ATOM 927 N N . LEU A 1 113 ? -6.722 -0.214 -7.224 1.00 88.69 113 LEU A N 1
ATOM 928 C CA . LEU A 1 113 ? -5.308 -0.410 -7.502 1.00 88.69 113 LEU A CA 1
ATOM 929 C C . LEU A 1 113 ? -4.927 0.363 -8.764 1.00 88.69 113 LEU A C 1
ATOM 931 O O . LEU A 1 113 ? -5.419 0.060 -9.847 1.00 88.69 113 LEU A O 1
ATOM 935 N N . ASN A 1 114 ? -4.041 1.344 -8.612 1.00 86.31 114 ASN A N 1
ATOM 936 C CA . ASN A 1 114 ? -3.427 2.067 -9.718 1.00 86.31 114 ASN A CA 1
ATOM 937 C C . ASN A 1 114 ? -1.956 1.668 -9.783 1.00 86.31 114 ASN A C 1
ATOM 939 O O . ASN A 1 114 ? -1.190 1.963 -8.864 1.00 86.31 114 ASN A O 1
ATOM 943 N N . VAL A 1 115 ? -1.564 0.983 -10.850 1.00 83.94 115 VAL A N 1
ATOM 944 C CA . VAL A 1 115 ? -0.209 0.450 -10.990 1.00 83.94 115 VAL A CA 1
ATOM 945 C C . VAL A 1 115 ? 0.406 0.954 -12.277 1.00 83.94 115 VAL A C 1
ATOM 947 O O . VAL A 1 115 ? -0.229 0.932 -13.329 1.00 83.94 115 VAL A O 1
ATOM 950 N N . VAL A 1 116 ? 1.658 1.382 -12.175 1.00 81.12 116 VAL A N 1
ATOM 951 C CA . VAL A 1 116 ? 2.538 1.597 -13.323 1.00 81.12 116 VAL A CA 1
ATOM 952 C C . VAL A 1 116 ? 3.569 0.474 -13.309 1.00 81.12 116 VAL A C 1
ATOM 954 O O . VAL A 1 116 ? 4.267 0.296 -12.312 1.00 81.12 116 VAL A O 1
ATOM 957 N N . ILE A 1 117 ? 3.634 -0.303 -14.387 1.00 77.62 117 ILE A N 1
ATOM 958 C CA . ILE A 1 117 ? 4.635 -1.361 -14.550 1.00 77.62 117 ILE A CA 1
ATOM 959 C C . ILE A 1 117 ? 5.836 -0.749 -15.268 1.00 77.62 117 ILE A C 1
ATOM 961 O O . ILE A 1 117 ? 5.671 -0.134 -16.324 1.00 77.62 117 ILE A O 1
ATOM 965 N N . ILE A 1 118 ? 7.018 -0.882 -14.673 1.00 73.81 118 ILE A N 1
ATOM 966 C CA . ILE A 1 118 ? 8.282 -0.395 -15.226 1.00 73.81 118 ILE A CA 1
ATOM 967 C C . ILE A 1 118 ? 8.974 -1.575 -15.906 1.00 73.81 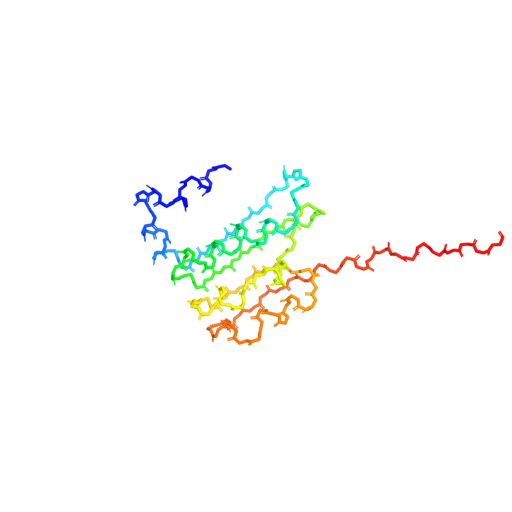118 ILE A C 1
ATOM 969 O O . ILE A 1 118 ? 9.836 -2.218 -15.325 1.00 73.81 118 ILE A O 1
ATOM 973 N N . ASP A 1 119 ? 8.558 -1.872 -17.133 1.00 64.31 119 ASP A N 1
ATOM 974 C CA . ASP A 1 119 ? 9.173 -2.928 -17.931 1.00 64.31 119 ASP A CA 1
ATOM 975 C C . ASP A 1 119 ? 10.548 -2.465 -18.450 1.00 64.31 119 ASP A C 1
ATOM 977 O O . ASP A 1 119 ? 10.633 -1.561 -19.287 1.00 64.31 119 ASP A O 1
ATOM 981 N N . GLU A 1 120 ? 11.635 -3.038 -17.924 1.00 62.09 120 GLU A N 1
ATOM 982 C CA . GLU A 1 120 ? 13.004 -2.736 -18.367 1.00 62.09 120 GLU A CA 1
ATOM 983 C C . GLU A 1 120 ? 13.411 -3.456 -19.674 1.00 62.09 120 GLU A C 1
ATOM 985 O O . GLU A 1 120 ? 14.550 -3.299 -20.117 1.00 62.09 120 GLU A O 1
ATOM 990 N N . ASP A 1 121 ? 12.503 -4.146 -20.379 1.00 53.91 121 ASP A N 1
ATOM 991 C CA . ASP A 1 121 ? 12.817 -4.837 -21.648 1.00 53.91 121 ASP A CA 1
ATOM 992 C C . ASP A 1 121 ? 12.884 -3.944 -22.912 1.00 53.91 121 ASP A C 1
ATOM 994 O O . ASP A 1 121 ? 12.777 -4.419 -24.045 1.00 53.91 121 ASP A O 1
ATOM 998 N N . PHE A 1 122 ? 13.181 -2.647 -22.783 1.00 47.81 122 PHE A N 1
ATOM 999 C CA . PHE A 1 122 ? 13.547 -1.797 -23.930 1.00 47.81 122 PHE A CA 1
ATOM 1000 C C . PHE A 1 122 ? 15.054 -1.499 -23.962 1.00 47.81 122 PHE A C 1
ATOM 1002 O O . PHE A 1 122 ? 15.487 -0.385 -23.678 1.00 47.81 122 PHE A O 1
ATOM 1009 N N . HIS A 1 123 ? 15.846 -2.529 -24.304 1.00 42.03 123 HIS A N 1
ATOM 1010 C CA . HIS A 1 123 ? 17.053 -2.513 -25.163 1.00 42.03 123 HIS A CA 1
ATOM 1011 C C . HIS A 1 123 ? 18.059 -3.619 -24.786 1.00 42.03 123 HIS A C 1
ATOM 1013 O O . HIS A 1 123 ? 19.151 -3.354 -24.286 1.00 42.03 123 HIS A O 1
ATOM 1019 N N . SER A 1 124 ? 17.748 -4.868 -25.139 1.00 44.91 124 SER A N 1
ATOM 1020 C CA . SER A 1 124 ? 18.748 -5.941 -25.272 1.00 44.91 124 SER A CA 1
ATOM 1021 C C . SER A 1 124 ? 18.696 -6.616 -26.648 1.00 44.91 124 SER A C 1
ATOM 1023 O O . SER A 1 124 ? 18.972 -7.797 -26.801 1.00 44.91 124 SER A O 1
ATOM 1025 N N . THR A 1 125 ? 18.423 -5.851 -27.705 1.00 43.34 125 THR A N 1
ATOM 1026 C CA . THR A 1 125 ? 18.738 -6.270 -29.080 1.00 43.34 125 THR A CA 1
ATOM 1027 C C . THR A 1 125 ? 19.665 -5.259 -29.733 1.00 43.34 125 THR A C 1
ATOM 1029 O O . THR A 1 125 ? 19.303 -4.585 -30.695 1.00 43.34 125 THR A O 1
ATOM 1032 N N . ASN A 1 126 ? 20.904 -5.187 -29.237 1.00 39.06 126 ASN A N 1
ATOM 1033 C CA . ASN A 1 126 ? 22.013 -4.921 -30.147 1.00 39.06 126 ASN A CA 1
ATOM 1034 C C . ASN A 1 126 ? 22.180 -6.180 -30.992 1.00 39.06 126 ASN A C 1
ATOM 1036 O O . ASN A 1 126 ? 22.821 -7.153 -30.602 1.00 39.06 126 ASN A O 1
ATOM 1040 N N . VAL A 1 127 ? 21.489 -6.143 -32.126 1.00 40.56 127 VAL A N 1
ATOM 1041 C CA . VAL A 1 127 ? 21.679 -6.997 -33.288 1.00 40.56 127 VAL A CA 1
ATOM 1042 C C . VAL A 1 127 ? 23.176 -7.238 -33.467 1.00 40.56 127 VAL A C 1
ATOM 1044 O O . VAL A 1 127 ? 23.947 -6.299 -33.665 1.00 40.56 127 VAL A O 1
ATOM 1047 N N . TYR A 1 128 ? 23.589 -8.502 -33.381 1.00 43.31 128 TYR A N 1
ATOM 1048 C CA . TYR A 1 128 ? 24.857 -8.938 -33.943 1.00 43.31 128 TYR A CA 1
ATOM 1049 C C . TYR A 1 128 ? 24.845 -8.542 -35.420 1.00 43.31 128 TYR A C 1
ATOM 1051 O O . TYR A 1 128 ? 24.183 -9.192 -36.231 1.00 43.31 128 TYR A O 1
ATOM 1059 N N . ASN A 1 129 ? 25.548 -7.463 -35.768 1.00 35.34 129 ASN A N 1
ATOM 1060 C CA . ASN A 1 129 ? 25.864 -7.177 -37.158 1.00 35.34 129 ASN A CA 1
ATOM 1061 C C . ASN A 1 129 ? 26.770 -8.306 -37.646 1.00 35.34 129 ASN A C 1
ATOM 1063 O O . ASN A 1 129 ? 27.963 -8.360 -37.360 1.00 35.34 129 ASN A O 1
ATOM 1067 N N . THR A 1 130 ? 26.141 -9.243 -38.340 1.00 39.97 130 THR A N 1
ATOM 1068 C CA . THR A 1 130 ? 26.777 -10.170 -39.259 1.00 39.97 130 THR A CA 1
ATOM 1069 C C . THR A 1 130 ? 27.032 -9.407 -40.550 1.00 39.97 130 THR A C 1
ATOM 1071 O O . THR A 1 130 ? 26.094 -9.127 -41.291 1.00 39.97 130 THR A O 1
ATOM 1074 N N . THR A 1 131 ? 28.284 -9.029 -40.806 1.00 45.78 131 THR A N 1
ATOM 1075 C CA . THR A 1 131 ? 28.983 -9.216 -42.094 1.00 45.78 131 THR A CA 1
ATOM 1076 C C . THR A 1 131 ? 30.451 -8.845 -41.960 1.00 45.78 131 THR A C 1
ATOM 1078 O O . THR A 1 131 ? 30.744 -7.795 -41.350 1.00 45.78 131 THR A O 1
#

Organism: NCBI:txid392033

Foldseek 3Di:
DVVVVCCDPPHPCQVVQQEVAQEDEAEDDPDDDADDLLCCLCVPVLSVLPRRQNHAEYAYHYDDDPRHRFNDPVNPDLQSQQSGNYQEYHGEHADVVNVVSVVVCSNVNHPYYHYDYNDPPPDPPPPPPDD